Protein AF-A0A2N2KZY8-F1 (afdb_monomer_lite)

pLDDT: mean 90.14, std 13.45, range [34.06, 98.0]

Secondary structure (DSSP, 8-state):
-HHHHHHTT-PPPPPPTT-GGGGHHHHHHHHHHHHHTGGG---SSHHHHHHHHHHHHHHHHHT--BGGGTTB-HHHHHHHHHHHHT-S-----

Foldseek 3Di:
DVVVCVVVVHDDDDDDPPCCVVCVVVVVVVVCCCVPQVVVDDDPDPVSNVVSSVVVVCCQQQPAFDVVQVGDHNVRSVVVVVCVVPDPDDPDD

Sequence (93 aa):
MLKWADEAGVQLGFIAKGKPTQNGFIESFNGKMRKECLDRHIFRNLVEARELIMNWVSHYNEERPHRSLNYMAPYEFINAYNVKANSPLQTGL

Structure (mmCIF, N/CA/C/O backbone):
data_AF-A0A2N2KZY8-F1
#
_entry.id   AF-A0A2N2KZY8-F1
#
loop_
_atom_site.group_PDB
_atom_site.id
_atom_site.type_symbol
_atom_site.label_atom_id
_atom_site.label_alt_id
_atom_site.label_comp_id
_atom_site.label_asym_id
_atom_site.label_entity_id
_atom_site.label_seq_id
_atom_site.pdbx_PDB_ins_code
_atom_site.Cartn_x
_atom_site.Cartn_y
_atom_site.Cartn_z
_atom_site.occupancy
_atom_site.B_iso_or_equiv
_atom_site.auth_seq_id
_atom_site.auth_comp_id
_atom_site.auth_asym_id
_atom_site.auth_atom_id
_atom_site.pdbx_PDB_model_num
ATOM 1 N N . MET A 1 1 ? -13.418 12.101 -10.786 1.00 75.81 1 MET A N 1
ATOM 2 C CA . MET A 1 1 ? -13.251 11.602 -9.403 1.00 75.81 1 MET A CA 1
ATOM 3 C C . MET A 1 1 ? -14.554 11.718 -8.628 1.00 75.81 1 MET A C 1
ATOM 5 O O . MET A 1 1 ? -15.223 10.706 -8.557 1.00 75.81 1 MET A O 1
ATOM 9 N N . LEU A 1 2 ? -14.979 12.903 -8.156 1.00 89.62 2 LEU A N 1
ATOM 10 C CA . LEU A 1 2 ? -16.238 13.037 -7.389 1.00 89.62 2 LEU A CA 1
ATOM 11 C C . LEU A 1 2 ? -17.476 12.590 -8.181 1.00 89.62 2 LEU A C 1
ATOM 13 O O . LEU A 1 2 ? -18.219 11.743 -7.712 1.00 89.62 2 LEU A O 1
ATOM 17 N N . LYS A 1 3 ? -17.628 13.087 -9.416 1.00 93.25 3 LYS A N 1
ATOM 18 C CA . LYS A 1 3 ? -18.722 12.691 -10.316 1.00 93.25 3 LYS A CA 1
ATOM 19 C C . LYS A 1 3 ? -18.757 11.180 -10.581 1.00 93.25 3 LYS A C 1
ATOM 21 O O . LYS A 1 3 ? -19.801 10.567 -10.468 1.00 93.25 3 LYS A O 1
ATOM 26 N N . TRP A 1 4 ? -17.601 10.585 -10.877 1.00 95.75 4 TRP A N 1
ATOM 27 C CA . TRP A 1 4 ? -17.507 9.139 -11.098 1.00 95.75 4 TRP A CA 1
ATOM 28 C C . TRP A 1 4 ? -17.876 8.337 -9.843 1.00 95.75 4 TRP A C 1
ATOM 30 O O . TRP A 1 4 ? -18.551 7.325 -9.954 1.00 95.75 4 TRP A O 1
ATOM 40 N N . ALA A 1 5 ? -17.442 8.779 -8.657 1.00 94.00 5 ALA A N 1
ATOM 41 C CA . ALA A 1 5 ? -17.756 8.092 -7.406 1.00 94.00 5 ALA A CA 1
ATOM 42 C C . ALA A 1 5 ? -19.261 8.132 -7.109 1.00 94.00 5 ALA A C 1
ATOM 44 O O . ALA A 1 5 ? -19.823 7.115 -6.720 1.00 94.00 5 ALA A O 1
ATOM 45 N N . ASP A 1 6 ? -19.901 9.275 -7.359 1.00 93.50 6 ASP A N 1
ATOM 46 C CA . ASP A 1 6 ? -21.353 9.442 -7.255 1.00 93.50 6 ASP A CA 1
ATOM 47 C C . ASP A 1 6 ? -22.099 8.524 -8.239 1.00 93.50 6 ASP A C 1
ATOM 49 O O . ASP A 1 6 ? -22.928 7.714 -7.832 1.00 93.50 6 ASP A O 1
ATOM 53 N N . GLU A 1 7 ? -21.710 8.544 -9.518 1.00 96.88 7 GLU A N 1
ATOM 54 C CA . GLU A 1 7 ? -22.275 7.675 -10.562 1.00 96.88 7 GLU A CA 1
ATOM 55 C C . GLU A 1 7 ? -22.068 6.177 -10.274 1.00 96.88 7 GLU A C 1
ATOM 57 O O . GLU A 1 7 ? -22.907 5.355 -10.636 1.00 96.88 7 GLU A O 1
ATOM 62 N N . ALA A 1 8 ? -20.967 5.811 -9.614 1.00 95.94 8 ALA A N 1
ATOM 63 C CA . ALA A 1 8 ? -20.644 4.436 -9.239 1.00 95.94 8 ALA A CA 1
ATOM 64 C C . ALA A 1 8 ? -21.230 4.007 -7.879 1.00 95.94 8 ALA A C 1
ATOM 66 O O . ALA A 1 8 ? -21.013 2.867 -7.465 1.00 95.94 8 ALA A O 1
ATOM 67 N N . GLY A 1 9 ? -21.931 4.893 -7.159 1.00 95.56 9 GLY A N 1
ATOM 68 C CA . GLY A 1 9 ? -22.456 4.612 -5.817 1.00 95.56 9 GLY A CA 1
ATOM 69 C C . GLY A 1 9 ? -21.373 4.409 -4.748 1.00 95.56 9 GLY A C 1
ATOM 70 O O . GLY A 1 9 ? -21.617 3.774 -3.723 1.00 95.56 9 GLY A O 1
ATOM 71 N N . VAL A 1 10 ? -20.161 4.920 -4.977 1.00 95.44 10 VAL A N 1
ATOM 72 C CA . VAL A 1 10 ? -19.024 4.807 -4.058 1.00 95.44 10 VAL A CA 1
ATOM 73 C C . VAL A 1 10 ? -19.064 5.950 -3.048 1.00 95.44 10 VAL A C 1
ATOM 75 O O . VAL A 1 10 ? -18.854 7.116 -3.388 1.00 95.44 10 VAL A O 1
ATOM 78 N N . GLN A 1 11 ? -19.260 5.615 -1.774 1.00 94.19 11 GLN A N 1
ATOM 79 C CA . GLN A 1 11 ? -19.192 6.595 -0.694 1.00 94.19 11 GLN A CA 1
ATOM 80 C C . GLN A 1 11 ? -17.748 7.062 -0.460 1.00 94.19 11 GLN A C 1
ATOM 82 O O . GLN A 1 11 ? -16.842 6.263 -0.222 1.00 94.19 11 GLN A O 1
ATOM 87 N N . LEU A 1 12 ? -17.534 8.379 -0.474 1.00 90.69 12 LEU A N 1
ATOM 88 C CA . LEU A 1 12 ? -16.227 8.981 -0.218 1.00 90.69 12 LEU A CA 1
ATOM 89 C C . LEU A 1 12 ? -16.030 9.261 1.277 1.00 90.69 12 LEU A C 1
ATOM 91 O O . LEU A 1 12 ? -16.760 10.051 1.873 1.00 90.69 12 LEU A O 1
ATOM 95 N N . GLY A 1 13 ? -15.009 8.642 1.872 1.00 89.00 13 GLY A N 1
ATOM 96 C CA . GLY A 1 13 ? -14.549 8.932 3.230 1.00 89.00 13 GLY A CA 1
ATOM 97 C C . GLY A 1 13 ? -13.331 9.853 3.214 1.00 89.00 13 GLY A C 1
ATOM 98 O O . GLY A 1 13 ? -12.285 9.485 2.685 1.00 89.00 13 GLY A O 1
ATOM 99 N N . PHE A 1 14 ? -13.450 11.041 3.807 1.00 90.19 14 PHE A N 1
ATOM 100 C CA . PHE A 1 14 ? -12.325 11.962 3.986 1.00 90.19 14 PHE A CA 1
ATOM 101 C C . PHE A 1 14 ? -11.753 11.850 5.398 1.00 90.19 14 PHE A C 1
ATOM 103 O O . PHE A 1 14 ? -12.488 11.631 6.362 1.00 90.19 14 PHE A O 1
ATOM 110 N N . ILE A 1 15 ? -10.441 12.055 5.530 1.00 92.56 15 ILE A N 1
ATOM 111 C CA . ILE A 1 15 ? -9.820 12.198 6.847 1.00 92.56 15 ILE A CA 1
ATOM 112 C C . ILE A 1 15 ? -10.311 13.482 7.524 1.00 92.56 15 ILE A C 1
ATOM 114 O O . ILE A 1 15 ? -10.539 14.511 6.884 1.00 92.56 15 ILE A O 1
ATOM 118 N N . ALA A 1 16 ? -10.447 13.433 8.842 1.00 94.50 16 ALA A N 1
ATOM 119 C CA . ALA A 1 16 ? -10.789 14.589 9.644 1.00 94.50 16 ALA A CA 1
ATOM 120 C C . ALA A 1 16 ? -9.638 15.605 9.646 1.00 94.50 16 ALA A C 1
ATOM 122 O O . ALA A 1 16 ? -8.449 15.264 9.677 1.00 94.50 16 ALA A O 1
ATOM 123 N N . LYS A 1 17 ? -9.997 16.892 9.657 1.00 93.50 17 LYS A N 1
ATOM 124 C CA . LYS A 1 17 ? -9.028 17.989 9.717 1.00 93.50 17 LYS A CA 1
ATOM 125 C C . LYS A 1 17 ? -8.139 17.835 10.957 1.00 93.50 17 LYS A C 1
ATOM 127 O O . LYS A 1 17 ? -8.635 17.693 12.071 1.00 93.50 17 LYS A O 1
ATOM 132 N N . GLY A 1 18 ? -6.821 17.863 10.759 1.00 93.12 18 GLY A N 1
ATOM 133 C CA . GLY A 1 18 ? -5.847 17.715 11.845 1.00 93.12 18 GLY A CA 1
ATOM 134 C C . GLY A 1 18 ? -5.700 16.290 12.395 1.00 93.12 18 GLY A C 1
ATOM 135 O O . GLY A 1 18 ? -5.133 16.121 13.472 1.00 93.12 18 GLY A O 1
ATOM 136 N N . LYS A 1 19 ? -6.186 15.258 11.688 1.00 91.69 19 LYS A N 1
ATOM 137 C CA . LYS A 1 19 ? -6.038 13.843 12.076 1.00 91.69 19 LYS A CA 1
ATOM 138 C C . LYS A 1 19 ? -5.201 13.051 11.056 1.00 91.69 19 LYS A C 1
ATOM 140 O O . LYS A 1 19 ? -5.719 12.126 10.433 1.00 91.69 19 LYS A O 1
ATOM 145 N N . PRO A 1 20 ? -3.895 13.358 10.903 1.00 88.81 20 PRO A N 1
ATOM 146 C CA . PRO A 1 20 ? -3.028 12.661 9.945 1.00 88.81 20 PRO A CA 1
ATOM 147 C C . PRO A 1 20 ? -2.917 11.156 10.227 1.00 88.81 20 PRO A C 1
ATOM 149 O O . PRO A 1 20 ? -2.759 10.357 9.312 1.00 88.81 20 PRO A O 1
ATOM 152 N N . THR A 1 21 ? -3.091 10.738 11.484 1.00 91.25 21 THR A N 1
ATOM 153 C CA . THR A 1 21 ? -3.040 9.325 11.883 1.00 91.25 21 THR A CA 1
ATOM 154 C C . THR A 1 21 ? -4.113 8.457 11.222 1.00 91.25 21 THR A C 1
ATOM 156 O O . THR A 1 21 ? -3.903 7.254 11.093 1.00 91.25 21 THR A O 1
ATOM 159 N N . GLN A 1 22 ? -5.222 9.036 10.740 1.00 92.81 22 GLN A N 1
ATOM 160 C CA . GLN A 1 22 ? -6.244 8.299 9.984 1.00 92.81 22 GLN A CA 1
ATOM 161 C C . GLN A 1 22 ? -5.735 7.799 8.624 1.00 92.81 22 GLN A C 1
ATOM 163 O O . GLN A 1 22 ? -6.284 6.845 8.083 1.00 92.81 22 GLN A O 1
ATOM 168 N N . ASN A 1 23 ? -4.664 8.397 8.098 1.00 92.81 23 ASN A N 1
ATOM 169 C CA . ASN A 1 23 ? -4.050 8.019 6.828 1.00 92.81 23 ASN A CA 1
ATOM 170 C C . ASN A 1 23 ? -2.828 7.091 6.995 1.00 92.81 23 ASN A C 1
ATOM 172 O O . ASN A 1 23 ? -2.230 6.655 6.012 1.00 92.81 23 ASN A O 1
ATOM 176 N N . GLY A 1 24 ? -2.445 6.756 8.233 1.00 91.69 24 GLY A N 1
ATOM 177 C CA . GLY A 1 24 ? -1.169 6.086 8.510 1.00 91.69 24 GLY A CA 1
ATOM 178 C C . GLY A 1 24 ? -1.015 4.713 7.842 1.00 91.69 24 GLY A C 1
ATOM 179 O O . GLY A 1 24 ? 0.092 4.326 7.462 1.00 91.69 24 GLY A O 1
ATOM 180 N N . PHE A 1 25 ? -2.115 3.982 7.643 1.00 88.75 25 PHE A N 1
ATOM 181 C CA . PHE A 1 25 ? -2.083 2.677 6.976 1.00 88.75 25 PHE A CA 1
ATOM 182 C C . PHE A 1 25 ? -1.678 2.792 5.504 1.00 88.75 25 PHE A C 1
ATOM 184 O O . PHE A 1 25 ? -0.735 2.122 5.075 1.00 88.75 25 PHE A O 1
ATOM 191 N N . ILE A 1 26 ? -2.343 3.668 4.744 1.00 92.31 26 ILE A N 1
ATOM 192 C CA . ILE A 1 26 ? -2.050 3.842 3.317 1.00 92.31 26 ILE A CA 1
ATOM 193 C C . ILE A 1 26 ? -0.691 4.513 3.103 1.00 92.31 26 ILE A C 1
ATOM 195 O O . ILE A 1 26 ? 0.028 4.163 2.170 1.00 92.31 26 ILE A O 1
ATOM 199 N N . GLU A 1 27 ? -0.270 5.398 4.009 1.00 95.19 27 GLU A N 1
ATOM 200 C CA . GLU A 1 27 ? 1.082 5.966 3.998 1.00 95.19 27 GLU A CA 1
ATOM 201 C C . GLU A 1 27 ? 2.148 4.886 4.195 1.00 95.19 27 GLU A C 1
ATOM 203 O O . GLU A 1 27 ? 3.132 4.839 3.453 1.00 95.19 27 GLU A O 1
ATOM 208 N N . SER A 1 28 ? 1.939 3.968 5.144 1.00 93.19 28 SER A N 1
ATOM 209 C CA . SER A 1 28 ? 2.852 2.846 5.369 1.00 93.19 28 SER A CA 1
ATOM 210 C C . SER A 1 28 ? 2.906 1.893 4.173 1.00 93.19 28 SER A C 1
ATOM 212 O O . SER A 1 28 ? 3.980 1.383 3.850 1.00 93.19 28 SER A O 1
ATOM 214 N N . PHE A 1 29 ? 1.771 1.642 3.515 1.00 94.25 29 PHE A N 1
ATOM 215 C CA . PHE A 1 29 ? 1.706 0.844 2.291 1.00 94.25 29 PHE A CA 1
ATOM 216 C C . PHE A 1 29 ? 2.479 1.515 1.148 1.00 94.25 29 PHE A C 1
ATOM 218 O O . PHE A 1 29 ? 3.440 0.937 0.636 1.00 94.25 29 PHE A O 1
ATOM 225 N N . ASN A 1 30 ? 2.134 2.763 0.816 1.00 96.06 30 ASN A N 1
ATOM 226 C CA . ASN A 1 30 ? 2.755 3.517 -0.274 1.00 96.06 30 ASN A CA 1
ATOM 227 C C . ASN A 1 30 ? 4.262 3.703 -0.0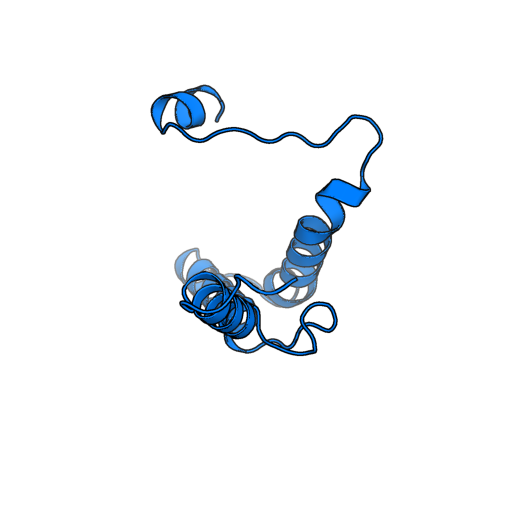55 1.00 96.06 30 ASN A C 1
ATOM 229 O O . ASN A 1 30 ? 5.049 3.607 -0.997 1.00 96.06 30 ASN A O 1
ATOM 233 N N . GLY A 1 31 ? 4.684 3.930 1.193 1.00 97.19 31 GLY A N 1
ATOM 234 C CA . GLY A 1 31 ? 6.095 4.041 1.551 1.00 97.19 31 GLY A CA 1
ATOM 235 C C . GLY A 1 31 ? 6.877 2.750 1.294 1.00 97.19 31 GLY A C 1
ATOM 236 O O . GLY A 1 31 ? 7.997 2.814 0.785 1.00 97.19 31 GLY A O 1
ATOM 237 N N . LYS A 1 32 ? 6.293 1.583 1.599 1.00 96.06 32 LYS A N 1
ATOM 238 C CA . LYS A 1 32 ? 6.902 0.277 1.294 1.00 96.06 32 LYS A CA 1
ATOM 239 C C . LYS A 1 32 ? 6.930 0.017 -0.207 1.00 96.06 32 LYS A C 1
ATOM 241 O O . LYS A 1 32 ? 7.990 -0.306 -0.724 1.00 96.06 32 LYS A O 1
ATOM 246 N N . MET A 1 33 ? 5.818 0.233 -0.912 1.00 96.88 33 MET A N 1
ATOM 247 C CA . MET A 1 33 ? 5.744 0.054 -2.368 1.00 96.88 33 MET A CA 1
ATOM 248 C C . MET A 1 33 ? 6.808 0.882 -3.088 1.00 96.88 33 MET A C 1
ATOM 250 O O . MET A 1 33 ? 7.511 0.378 -3.960 1.00 96.88 33 MET A O 1
ATOM 254 N N . ARG A 1 34 ? 6.979 2.145 -2.686 1.00 97.38 34 ARG A N 1
ATOM 255 C CA . ARG A 1 34 ? 8.021 3.009 -3.236 1.00 97.38 34 ARG A CA 1
ATOM 256 C C . ARG A 1 34 ? 9.412 2.414 -3.021 1.00 97.38 34 ARG A C 1
ATOM 258 O O . ARG A 1 34 ? 10.084 2.105 -3.994 1.00 97.38 34 ARG A O 1
ATOM 265 N N . LYS A 1 35 ? 9.798 2.182 -1.765 1.00 97.69 35 LYS A N 1
ATOM 266 C CA . LYS A 1 35 ? 11.157 1.738 -1.412 1.00 97.69 35 LYS A CA 1
ATOM 267 C C . LYS A 1 35 ? 11.496 0.340 -1.924 1.00 97.69 35 LYS A C 1
ATOM 269 O O . LYS A 1 35 ? 12.648 0.049 -2.222 1.00 97.69 35 LYS A O 1
ATOM 274 N N . GLU A 1 36 ? 10.512 -0.548 -1.955 1.00 95.81 36 GLU A N 1
ATOM 275 C CA . GLU A 1 36 ? 10.728 -1.973 -2.190 1.00 95.81 36 GLU A CA 1
ATOM 276 C C . GLU A 1 36 ? 10.341 -2.415 -3.607 1.00 95.81 36 GLU A C 1
ATOM 278 O O . GLU A 1 36 ? 10.832 -3.444 -4.068 1.00 95.81 36 GLU A O 1
ATOM 283 N N . CYS A 1 37 ? 9.495 -1.671 -4.316 1.00 95.50 37 CYS A N 1
ATOM 284 C CA . CYS A 1 37 ? 9.146 -1.966 -5.703 1.00 95.50 37 CYS A CA 1
ATOM 285 C C . CYS A 1 37 ? 9.704 -0.891 -6.630 1.00 95.50 37 CYS A C 1
ATOM 287 O O . CYS A 1 37 ? 10.563 -1.181 -7.453 1.00 95.50 37 CYS A O 1
ATOM 289 N N . LEU A 1 38 ? 9.244 0.350 -6.496 1.00 96.19 38 LEU A N 1
ATOM 290 C CA . LEU A 1 38 ? 9.489 1.374 -7.514 1.00 96.19 38 LEU A CA 1
ATOM 291 C C . LEU A 1 38 ? 10.951 1.834 -7.551 1.00 96.19 38 LEU A C 1
ATOM 293 O O . LEU A 1 38 ? 11.531 1.918 -8.625 1.00 96.19 38 LEU A O 1
ATOM 297 N N . ASP A 1 39 ? 11.568 2.056 -6.393 1.00 97.00 39 ASP A N 1
ATOM 298 C CA . ASP A 1 39 ? 12.949 2.543 -6.296 1.00 97.00 39 ASP A CA 1
ATOM 299 C C . ASP A 1 39 ? 13.983 1.453 -6.650 1.00 97.00 39 ASP A C 1
ATOM 301 O O . ASP A 1 39 ? 15.155 1.754 -6.865 1.00 97.00 39 ASP A O 1
ATOM 305 N N . ARG A 1 40 ? 13.566 0.177 -6.714 1.00 95.44 40 ARG A N 1
ATOM 306 C CA . ARG A 1 40 ? 14.444 -0.966 -7.030 1.00 95.44 40 ARG A CA 1
ATOM 307 C C . ARG A 1 40 ? 14.458 -1.355 -8.506 1.00 95.44 40 ARG A C 1
ATOM 309 O O . ARG A 1 40 ? 15.259 -2.207 -8.881 1.00 95.44 40 ARG A O 1
ATOM 316 N N . HIS A 1 41 ? 13.603 -0.759 -9.335 1.00 93.44 41 HIS A N 1
ATOM 317 C CA . HIS A 1 41 ? 13.452 -1.158 -10.732 1.00 93.44 41 HIS A CA 1
ATOM 318 C C . HIS A 1 41 ? 13.508 0.048 -11.668 1.00 93.44 41 HIS A C 1
ATOM 320 O O . HIS A 1 41 ? 12.918 1.093 -11.412 1.00 93.44 41 HIS A O 1
ATOM 326 N N . ILE A 1 42 ? 14.188 -0.130 -12.800 1.00 94.19 42 ILE A N 1
ATOM 327 C CA . ILE A 1 42 ? 14.050 0.746 -13.963 1.00 94.19 42 ILE A CA 1
ATOM 328 C C . ILE A 1 42 ? 13.143 0.012 -14.944 1.00 94.19 42 ILE A C 1
ATOM 330 O O . ILE A 1 42 ? 13.511 -1.048 -15.446 1.00 94.19 42 ILE A O 1
ATOM 334 N N . PHE A 1 43 ? 11.966 0.570 -15.209 1.00 94.88 43 PHE A N 1
ATOM 335 C CA . PHE A 1 43 ? 11.007 -0.028 -16.134 1.00 94.88 43 PHE A CA 1
ATOM 336 C C . PHE A 1 43 ? 11.358 0.335 -17.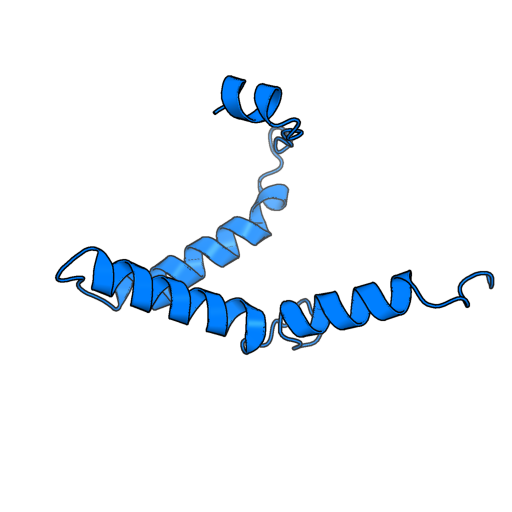574 1.00 94.88 43 PHE A C 1
ATOM 338 O O . PHE A 1 43 ? 11.502 1.511 -17.912 1.00 94.88 43 PHE A O 1
ATOM 345 N N . ARG A 1 44 ? 11.452 -0.668 -18.443 1.00 94.94 44 ARG A N 1
ATOM 346 C CA . ARG A 1 44 ? 11.713 -0.493 -19.877 1.00 94.94 44 ARG A CA 1
ATOM 347 C C . ARG A 1 44 ? 10.438 -0.143 -20.633 1.00 94.94 44 ARG A C 1
ATOM 349 O O . ARG A 1 44 ? 10.492 0.540 -21.650 1.00 94.94 44 ARG A O 1
ATOM 356 N N . ASN A 1 45 ? 9.295 -0.638 -20.159 1.00 97.12 45 ASN A N 1
ATOM 357 C CA . ASN A 1 45 ? 7.981 -0.388 -20.743 1.00 97.12 45 ASN A CA 1
ATOM 358 C C . ASN A 1 45 ? 6.849 -0.592 -19.717 1.00 97.12 45 ASN A C 1
ATOM 360 O O . ASN A 1 45 ? 7.061 -1.041 -18.591 1.00 97.12 45 ASN A O 1
ATOM 364 N N . LEU A 1 46 ? 5.622 -0.256 -20.126 1.00 97.62 46 LEU A N 1
ATOM 365 C CA . LEU A 1 46 ? 4.435 -0.349 -19.270 1.00 97.62 46 LEU A CA 1
ATOM 366 C C . LEU A 1 46 ? 4.020 -1.785 -18.926 1.00 97.62 46 LEU A C 1
ATOM 368 O O . LEU A 1 46 ? 3.376 -1.983 -17.899 1.00 97.62 46 LEU A O 1
ATOM 372 N N . VAL A 1 47 ? 4.336 -2.768 -19.773 1.00 98.00 47 VAL A N 1
ATOM 373 C CA . VAL A 1 47 ? 3.987 -4.175 -19.522 1.00 98.00 47 VAL A CA 1
ATOM 374 C C . VAL A 1 47 ? 4.829 -4.701 -18.365 1.00 98.00 47 VAL A C 1
ATOM 376 O O . VAL A 1 47 ? 4.272 -5.143 -17.365 1.00 98.00 47 VAL A O 1
ATOM 379 N N . GLU A 1 48 ? 6.146 -4.510 -18.438 1.00 97.19 48 GLU A N 1
ATOM 380 C CA . GLU A 1 48 ? 7.080 -4.872 -17.367 1.00 97.19 48 GLU A CA 1
ATOM 381 C C . GLU A 1 48 ? 6.740 -4.152 -16.052 1.00 97.19 48 GLU A C 1
ATOM 383 O O . GLU A 1 48 ? 6.725 -4.765 -14.986 1.00 97.19 48 GLU A O 1
ATOM 388 N N . ALA A 1 49 ? 6.395 -2.859 -16.114 1.00 97.00 49 ALA A N 1
ATOM 389 C CA . ALA A 1 49 ? 5.972 -2.117 -14.927 1.00 97.00 49 ALA A CA 1
ATOM 390 C C . ALA A 1 49 ? 4.729 -2.733 -14.269 1.00 97.00 49 ALA A C 1
ATOM 392 O O . ALA A 1 49 ? 4.691 -2.886 -13.049 1.00 97.00 49 ALA A O 1
ATOM 393 N N . ARG A 1 50 ? 3.719 -3.107 -15.066 1.00 97.75 50 ARG A N 1
ATOM 394 C CA . ARG A 1 50 ? 2.498 -3.750 -14.559 1.00 97.75 50 ARG A CA 1
ATOM 395 C C . ARG A 1 50 ? 2.802 -5.092 -13.914 1.00 97.75 50 ARG A C 1
ATOM 397 O O . ARG A 1 50 ? 2.311 -5.333 -12.818 1.00 97.75 50 ARG A O 1
ATOM 404 N N . GLU A 1 51 ? 3.607 -5.930 -14.555 1.00 97.50 51 GLU A N 1
ATOM 405 C CA . GLU A 1 51 ? 3.977 -7.246 -14.025 1.00 97.50 51 GLU A CA 1
ATOM 406 C C . GLU A 1 51 ? 4.707 -7.128 -12.685 1.00 97.50 51 GLU A C 1
ATOM 408 O O . GLU A 1 51 ? 4.288 -7.732 -11.700 1.00 97.50 51 GLU A O 1
ATOM 413 N N . LEU A 1 52 ? 5.740 -6.284 -12.602 1.00 96.75 52 LEU A N 1
ATOM 414 C CA . LEU A 1 52 ? 6.507 -6.095 -11.367 1.00 96.75 52 LEU A CA 1
ATOM 415 C C . LEU A 1 52 ? 5.655 -5.511 -10.234 1.00 96.75 52 LEU A C 1
ATOM 417 O O . LEU A 1 52 ? 5.751 -5.966 -9.094 1.00 96.75 52 LEU A O 1
ATOM 421 N N . ILE A 1 53 ? 4.794 -4.536 -10.544 1.00 97.50 53 ILE A N 1
ATOM 422 C CA . ILE A 1 53 ? 3.874 -3.955 -9.560 1.00 97.50 53 ILE A CA 1
ATOM 423 C C . ILE A 1 53 ? 2.865 -5.001 -9.077 1.00 97.50 53 ILE A C 1
ATOM 425 O O . ILE A 1 53 ? 2.655 -5.115 -7.871 1.00 97.50 53 ILE A O 1
ATOM 429 N N . MET A 1 54 ? 2.254 -5.772 -9.983 1.00 97.62 54 MET A N 1
ATOM 430 C CA . MET A 1 54 ? 1.279 -6.802 -9.610 1.00 97.62 54 MET A CA 1
ATOM 431 C C . MET A 1 54 ? 1.922 -7.904 -8.771 1.00 97.62 54 MET A C 1
ATOM 433 O O . MET A 1 54 ? 1.357 -8.272 -7.747 1.00 97.62 54 MET A O 1
ATOM 437 N N . ASN A 1 55 ? 3.128 -8.350 -9.126 1.00 97.56 55 ASN A N 1
ATOM 438 C CA . ASN A 1 55 ? 3.872 -9.329 -8.335 1.00 97.56 55 ASN A CA 1
ATOM 439 C C . ASN A 1 55 ? 4.166 -8.804 -6.924 1.00 97.56 55 ASN A C 1
ATOM 441 O O . ASN A 1 55 ? 3.973 -9.521 -5.943 1.00 97.56 55 ASN A O 1
ATOM 445 N N . TRP A 1 56 ? 4.574 -7.537 -6.794 1.00 97.69 56 TRP A N 1
ATOM 446 C CA . TRP A 1 56 ? 4.805 -6.936 -5.479 1.00 97.69 56 TRP A CA 1
ATOM 447 C C . TRP A 1 56 ? 3.514 -6.834 -4.653 1.00 97.69 56 TRP A C 1
ATOM 449 O O . TRP A 1 56 ? 3.531 -7.107 -3.453 1.00 97.69 56 TRP A O 1
ATOM 459 N N . VAL A 1 57 ? 2.389 -6.473 -5.282 1.00 97.31 57 VAL A N 1
ATOM 460 C CA . VAL A 1 57 ? 1.074 -6.415 -4.621 1.00 97.31 57 VAL A CA 1
ATOM 461 C C . VAL A 1 57 ? 0.609 -7.806 -4.181 1.00 97.31 57 VAL A C 1
ATOM 463 O O . VAL A 1 57 ? 0.137 -7.940 -3.053 1.00 97.31 57 VAL A O 1
ATOM 466 N N . SER A 1 58 ? 0.781 -8.829 -5.024 1.00 97.94 58 SER A N 1
ATOM 467 C CA . SER A 1 58 ? 0.480 -10.232 -4.700 1.00 97.94 58 SER A CA 1
ATOM 468 C C . SER A 1 58 ? 1.269 -10.663 -3.468 1.00 97.94 58 SER A C 1
ATOM 470 O O . SER A 1 58 ? 0.681 -11.035 -2.457 1.00 97.94 58 SER A O 1
ATOM 472 N N . HIS A 1 59 ? 2.591 -10.469 -3.485 1.00 97.75 59 HIS A N 1
ATOM 473 C CA . HIS A 1 59 ? 3.456 -10.795 -2.353 1.00 97.75 59 HIS A CA 1
ATOM 474 C C . HIS A 1 59 ? 3.050 -10.044 -1.073 1.00 97.75 59 HIS A C 1
ATOM 476 O O . HIS A 1 59 ? 2.988 -10.631 0.006 1.00 97.75 59 HIS A O 1
ATOM 482 N N . TYR A 1 60 ? 2.739 -8.745 -1.167 1.00 96.50 60 TYR A N 1
ATOM 483 C CA . TYR A 1 60 ? 2.291 -7.964 -0.011 1.00 96.50 60 TYR A CA 1
ATOM 484 C C . TYR A 1 60 ? 1.001 -8.524 0.604 1.00 96.50 60 TYR A C 1
ATOM 486 O O . TYR A 1 60 ? 0.887 -8.582 1.825 1.00 96.50 60 TYR A O 1
ATOM 494 N N . ASN A 1 61 ? 0.030 -8.905 -0.227 1.00 96.06 61 ASN A N 1
ATOM 495 C CA . ASN A 1 61 ? -1.293 -9.326 0.232 1.00 96.06 61 ASN A CA 1
ATOM 496 C C . ASN A 1 61 ? -1.360 -10.798 0.650 1.00 96.06 61 ASN A C 1
ATOM 498 O O . ASN A 1 61 ? -2.143 -11.131 1.540 1.00 96.06 61 ASN A O 1
ATOM 502 N N . GLU A 1 62 ? -0.575 -11.665 0.019 1.00 97.44 62 GLU A N 1
ATOM 503 C CA . G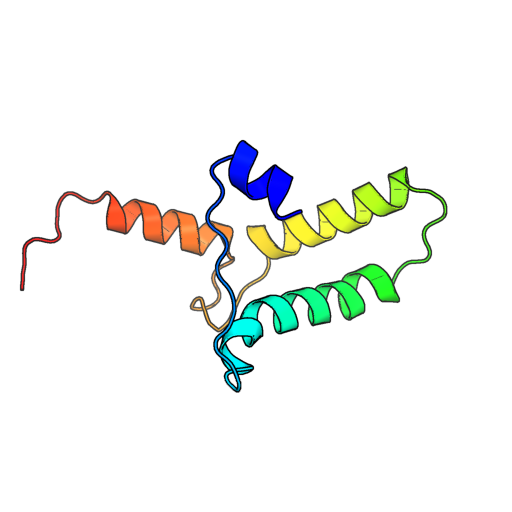LU A 1 62 ? -0.707 -13.120 0.156 1.00 97.44 62 GLU A CA 1
ATOM 504 C C . GLU A 1 62 ? 0.399 -13.741 1.009 1.00 97.44 62 GLU A C 1
ATOM 506 O O . GLU A 1 62 ? 0.154 -14.746 1.667 1.00 97.44 62 GLU A O 1
ATOM 511 N N . GLU A 1 63 ? 1.589 -13.136 1.053 1.00 96.81 63 GLU A N 1
ATOM 512 C CA . GLU A 1 63 ? 2.769 -13.762 1.666 1.00 96.81 63 GLU A CA 1
ATOM 513 C C . GLU A 1 63 ? 3.359 -12.949 2.823 1.00 96.81 63 GLU A C 1
ATOM 515 O O . GLU A 1 63 ? 3.926 -13.509 3.762 1.00 96.81 63 GLU A O 1
ATOM 520 N N . ARG A 1 64 ? 3.279 -11.614 2.772 1.00 95.50 64 ARG A N 1
ATOM 521 C CA . ARG A 1 64 ? 4.007 -10.764 3.719 1.00 95.50 64 ARG A CA 1
ATOM 522 C C . ARG A 1 64 ? 3.386 -10.821 5.121 1.00 95.50 64 ARG A C 1
ATOM 524 O O . ARG A 1 64 ? 2.253 -10.388 5.285 1.00 95.50 64 ARG A O 1
ATOM 531 N N . PRO A 1 65 ? 4.139 -11.178 6.176 1.00 95.88 65 PRO A N 1
ATOM 532 C CA . PRO A 1 65 ? 3.626 -11.125 7.541 1.00 95.88 65 PRO A CA 1
ATOM 533 C C . PRO A 1 65 ? 3.550 -9.683 8.067 1.00 95.88 65 PRO A C 1
ATOM 535 O O . PRO A 1 65 ? 4.523 -8.919 8.013 1.00 95.88 65 PRO A O 1
ATOM 538 N N . HIS A 1 66 ? 2.411 -9.310 8.657 1.00 94.31 66 HIS A N 1
ATOM 539 C CA . HIS A 1 66 ? 2.212 -7.995 9.276 1.00 94.31 66 HIS A CA 1
ATOM 540 C C . HIS A 1 66 ? 2.119 -8.097 10.796 1.00 94.31 66 HIS A C 1
ATOM 542 O O . HIS A 1 66 ? 1.203 -8.711 11.333 1.00 94.31 66 HIS A O 1
ATOM 548 N N . ARG A 1 67 ? 3.012 -7.407 11.521 1.00 92.94 67 ARG A N 1
ATOM 549 C CA . ARG A 1 67 ? 2.999 -7.388 12.999 1.00 92.94 67 ARG A CA 1
ATOM 550 C C . ARG A 1 67 ? 1.640 -6.965 13.575 1.00 92.94 67 ARG A C 1
ATOM 552 O O . ARG A 1 67 ? 1.197 -7.541 14.558 1.00 92.94 67 ARG A O 1
ATOM 559 N N . SER A 1 68 ? 0.975 -5.986 12.959 1.00 90.31 68 SER A N 1
ATOM 560 C CA . SER A 1 68 ? -0.360 -5.525 13.374 1.00 90.31 68 SER A CA 1
ATOM 561 C C . SER A 1 68 ? -1.465 -6.566 13.173 1.00 90.31 68 SER A C 1
ATOM 563 O O . SER A 1 68 ? -2.539 -6.414 13.738 1.00 90.31 68 SER A O 1
ATOM 565 N N . LEU A 1 69 ? -1.208 -7.603 12.373 1.00 93.19 69 LEU A N 1
ATOM 566 C CA . LEU A 1 69 ? -2.118 -8.707 12.073 1.00 93.19 69 LEU A CA 1
ATOM 567 C C . LEU A 1 69 ? -1.626 -10.018 12.707 1.00 93.19 69 LEU A C 1
ATOM 569 O O . LEU A 1 69 ? -1.837 -11.088 12.151 1.00 93.19 69 LEU A O 1
ATOM 573 N N . ASN A 1 70 ? -0.918 -9.955 13.841 1.00 94.81 70 ASN A N 1
ATOM 574 C CA . ASN A 1 70 ? -0.318 -11.127 14.496 1.00 94.81 70 ASN A CA 1
ATOM 575 C C . ASN A 1 70 ? 0.581 -11.957 13.563 1.00 94.81 70 ASN A C 1
ATOM 577 O O . ASN A 1 70 ? 0.605 -13.180 13.645 1.00 94.81 70 ASN A O 1
ATOM 581 N N . TYR A 1 71 ? 1.324 -11.278 12.684 1.00 95.88 71 TYR A N 1
ATOM 582 C CA . TYR A 1 71 ? 2.200 -11.884 11.677 1.00 95.88 71 TYR A CA 1
ATOM 583 C C . TYR A 1 71 ? 1.484 -12.703 10.593 1.00 95.88 71 TYR A C 1
ATOM 585 O O . TYR A 1 71 ? 2.154 -13.411 9.853 1.00 95.88 71 TYR A O 1
ATOM 593 N N . MET A 1 72 ? 0.168 -12.546 10.435 1.00 96.56 72 MET A N 1
ATOM 594 C CA . MET A 1 72 ? -0.560 -13.050 9.267 1.00 96.56 72 MET A CA 1
ATOM 595 C C . MET A 1 72 ? -0.331 -12.151 8.049 1.00 96.56 72 MET A C 1
ATOM 597 O O . MET A 1 72 ? -0.105 -10.936 8.192 1.00 96.56 72 MET A O 1
ATOM 601 N N . ALA A 1 73 ? -0.442 -12.737 6.859 1.00 96.56 73 ALA A N 1
ATOM 602 C CA . ALA A 1 73 ? -0.619 -11.978 5.631 1.00 96.56 73 ALA A CA 1
ATOM 603 C C . ALA A 1 73 ? -2.022 -11.340 5.577 1.00 96.56 73 ALA A C 1
ATOM 605 O O . ALA A 1 73 ? -2.963 -11.842 6.205 1.00 96.56 73 ALA A O 1
ATOM 606 N N . PRO A 1 74 ? -2.208 -10.227 4.844 1.00 95.50 74 PRO A N 1
ATOM 607 C CA . PRO A 1 74 ? -3.505 -9.558 4.750 1.00 95.50 74 PRO A CA 1
ATOM 608 C C . PRO A 1 74 ? -4.643 -10.483 4.301 1.00 95.50 74 PRO A C 1
ATOM 610 O O . PRO A 1 74 ? -5.736 -10.431 4.870 1.00 95.50 74 PRO A O 1
ATOM 613 N N . TYR A 1 75 ? -4.388 -11.358 3.326 1.00 96.12 75 TYR A N 1
ATOM 614 C CA . TYR A 1 75 ? -5.390 -12.296 2.826 1.00 96.12 75 TYR A CA 1
ATOM 615 C C . TYR A 1 75 ? -5.756 -13.363 3.866 1.00 96.12 75 TYR A C 1
ATOM 617 O O . TYR A 1 75 ? -6.936 -13.642 4.079 1.00 96.12 75 TYR A O 1
ATOM 625 N N . GLU A 1 76 ? -4.770 -13.900 4.589 1.00 95.81 76 GLU A N 1
ATOM 626 C CA . GLU A 1 76 ? -5.009 -14.831 5.700 1.00 95.81 76 GLU A CA 1
ATOM 627 C C . GLU A 1 76 ? -5.868 -14.189 6.794 1.00 95.81 76 GLU A C 1
ATOM 629 O O . GLU A 1 76 ? -6.834 -14.790 7.270 1.00 95.81 76 GLU A O 1
ATOM 634 N N . PHE A 1 77 ? -5.557 -12.941 7.155 1.00 95.12 77 PHE A N 1
ATOM 635 C CA . PHE A 1 77 ? -6.309 -12.191 8.153 1.00 95.12 77 PHE A CA 1
ATOM 636 C C . PHE A 1 77 ? -7.772 -11.986 7.736 1.00 95.12 77 PHE A C 1
ATOM 638 O O . PHE A 1 77 ? -8.674 -12.229 8.539 1.00 95.12 77 PHE A O 1
ATOM 645 N N . ILE A 1 78 ? -8.023 -11.572 6.488 1.00 94.06 78 ILE A N 1
ATOM 646 C CA . ILE A 1 78 ? -9.385 -11.369 5.969 1.00 94.06 78 ILE A CA 1
ATOM 647 C C . ILE A 1 78 ? -10.157 -12.689 5.934 1.00 94.06 78 ILE A C 1
ATOM 649 O O . ILE A 1 78 ? -11.314 -12.728 6.353 1.00 94.06 78 ILE A O 1
ATOM 653 N N . ASN A 1 79 ? -9.528 -13.784 5.505 1.00 93.50 79 ASN A N 1
ATOM 654 C CA . ASN A 1 79 ? -10.172 -15.097 5.495 1.00 93.50 79 ASN A CA 1
ATOM 655 C C . ASN A 1 79 ? -10.556 -15.538 6.913 1.00 93.50 79 ASN A C 1
ATOM 657 O O . ASN A 1 79 ? -11.699 -15.930 7.150 1.00 93.50 79 ASN A O 1
ATOM 661 N N . ALA A 1 80 ? -9.646 -15.399 7.880 1.00 91.44 80 ALA A N 1
ATOM 662 C CA . ALA A 1 80 ? -9.927 -15.710 9.279 1.00 91.44 80 ALA A CA 1
ATOM 663 C C . ALA A 1 80 ? -11.020 -14.805 9.877 1.00 91.44 80 ALA A C 1
ATOM 665 O O . ALA A 1 80 ? -11.857 -15.273 10.652 1.00 91.44 80 ALA A O 1
ATOM 666 N N . TYR A 1 81 ? -11.034 -13.517 9.521 1.00 90.69 81 TYR A N 1
ATOM 667 C CA . TYR A 1 81 ? -12.068 -12.572 9.942 1.00 90.69 81 TYR A CA 1
ATOM 668 C C . TYR A 1 81 ? -13.444 -12.950 9.381 1.00 90.69 81 TYR A C 1
ATOM 670 O O . TYR A 1 81 ? -14.407 -13.022 10.140 1.00 90.69 81 TYR A O 1
ATOM 678 N N . ASN A 1 82 ? -13.533 -13.267 8.088 1.00 88.50 82 ASN A N 1
ATOM 679 C CA . ASN A 1 82 ? -14.784 -13.653 7.432 1.00 88.50 82 ASN A CA 1
ATOM 680 C C . ASN A 1 82 ? -15.350 -14.965 7.985 1.00 88.50 82 ASN A C 1
ATOM 682 O O . ASN A 1 82 ? -16.560 -15.082 8.161 1.00 88.50 82 ASN A O 1
ATOM 686 N N . VAL A 1 83 ? -14.495 -15.940 8.308 1.00 81.12 83 VAL A N 1
ATOM 687 C CA . VAL A 1 83 ? -14.925 -17.177 8.982 1.00 81.12 83 VAL A CA 1
ATOM 688 C C . VAL A 1 83 ? -15.519 -16.869 10.357 1.00 81.12 83 VAL A C 1
ATOM 690 O O . VAL A 1 83 ? -16.555 -17.424 10.710 1.00 81.12 83 VAL A O 1
ATOM 693 N N . LYS A 1 84 ? -14.910 -15.957 11.126 1.00 79.81 84 LYS A N 1
ATOM 694 C CA . LYS A 1 84 ? -15.451 -15.533 12.428 1.00 79.81 84 LYS A CA 1
ATOM 695 C C . LYS A 1 84 ? -16.769 -14.772 12.288 1.00 79.81 84 LYS A C 1
ATOM 697 O O . LYS A 1 84 ? -17.697 -15.065 13.030 1.00 79.81 84 LYS A O 1
ATOM 702 N N . ALA A 1 85 ? -16.854 -13.835 11.345 1.00 76.50 85 ALA A N 1
ATOM 703 C CA . ALA A 1 85 ? -18.048 -13.027 11.108 1.00 76.50 85 ALA A CA 1
ATOM 704 C C . ALA A 1 85 ? -19.248 -13.868 10.636 1.00 76.50 85 ALA A C 1
ATOM 706 O O . ALA A 1 85 ? -20.384 -13.551 10.973 1.00 76.50 85 ALA A O 1
ATOM 707 N N . ASN A 1 86 ? -18.992 -14.956 9.901 1.00 68.50 86 ASN A N 1
ATOM 708 C CA . ASN A 1 86 ? -20.016 -15.874 9.395 1.00 68.50 86 ASN A CA 1
ATOM 709 C C . ASN A 1 86 ? -20.216 -17.126 10.273 1.00 68.50 86 ASN A C 1
ATOM 711 O O . ASN A 1 86 ? -20.935 -18.043 9.874 1.00 68.50 86 ASN A O 1
ATOM 715 N N . SER A 1 87 ? -19.587 -17.202 11.451 1.00 51.38 87 SER A N 1
ATOM 716 C CA . SER A 1 87 ? -19.781 -18.321 12.378 1.00 51.38 87 SER A CA 1
ATOM 717 C C . SER A 1 87 ? -21.091 -18.143 13.164 1.00 51.38 87 SER A C 1
ATOM 719 O O . SER A 1 87 ? -21.294 -17.082 13.754 1.00 51.38 87 SER A O 1
ATOM 721 N N . PRO A 1 88 ? -21.968 -19.164 13.258 1.00 55.41 88 PRO A N 1
ATOM 722 C CA . PRO A 1 88 ? -23.267 -19.073 13.939 1.00 55.41 88 PRO A CA 1
ATOM 723 C C . PRO A 1 88 ? -23.194 -18.945 15.474 1.00 55.41 88 PRO A C 1
ATOM 725 O O . PRO A 1 88 ? -24.215 -19.041 16.150 1.00 55.41 88 PRO A O 1
ATOM 728 N N . LEU A 1 89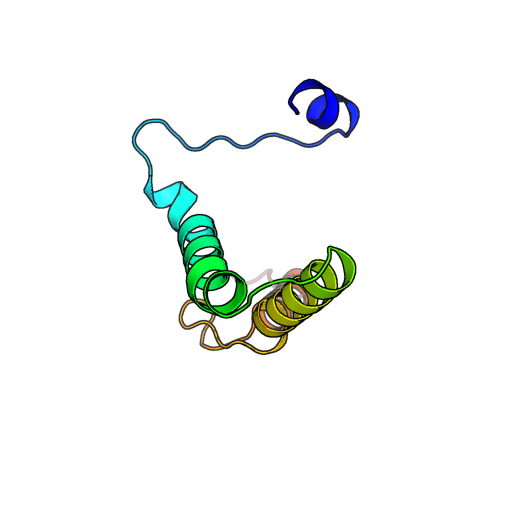 ? -22.012 -18.722 16.052 1.00 53.25 89 LEU A N 1
ATOM 729 C CA . LEU A 1 89 ? -21.816 -18.592 17.495 1.00 53.25 89 LEU A CA 1
ATOM 730 C C . LEU A 1 89 ? -21.091 -17.288 17.840 1.00 53.25 89 LEU A C 1
ATOM 732 O O . LEU A 1 89 ? -19.907 -17.305 18.162 1.00 53.25 89 LEU A O 1
ATOM 736 N N . GLN A 1 90 ? -21.830 -16.173 17.826 1.00 47.03 90 GLN A N 1
ATOM 737 C CA . GLN A 1 90 ? -21.597 -15.026 18.717 1.00 47.03 90 GLN A CA 1
ATOM 738 C C . GLN A 1 90 ? -22.933 -14.413 19.182 1.00 47.03 90 GLN A C 1
ATOM 740 O O . GLN A 1 90 ? -23.245 -13.256 18.928 1.00 47.03 90 GLN A O 1
ATOM 745 N N . THR A 1 91 ? -23.723 -15.201 19.912 1.00 42.97 91 THR A N 1
ATOM 7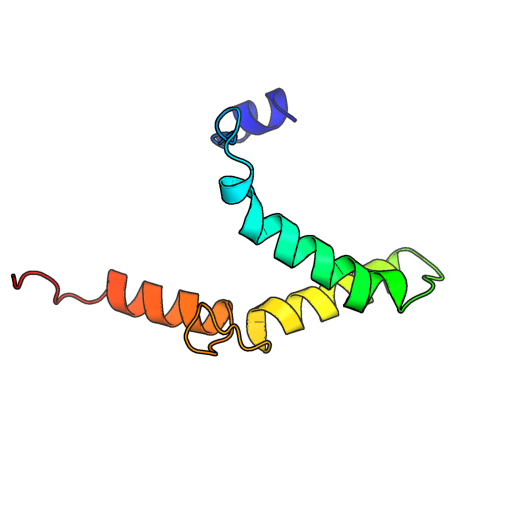46 C CA . THR A 1 91 ? -24.575 -14.686 20.996 1.00 42.97 91 THR A CA 1
ATOM 747 C C . THR A 1 91 ? -24.055 -15.306 22.285 1.00 42.97 91 THR A C 1
ATOM 749 O O . THR A 1 91 ? -24.308 -16.482 22.544 1.00 42.97 91 THR A O 1
ATOM 752 N N . GLY A 1 92 ? -23.260 -14.564 23.055 1.00 42.75 92 GLY A N 1
ATOM 753 C CA . GLY A 1 92 ? -22.672 -15.105 24.279 1.00 42.75 92 GLY A CA 1
ATOM 754 C C . GLY A 1 92 ? -21.684 -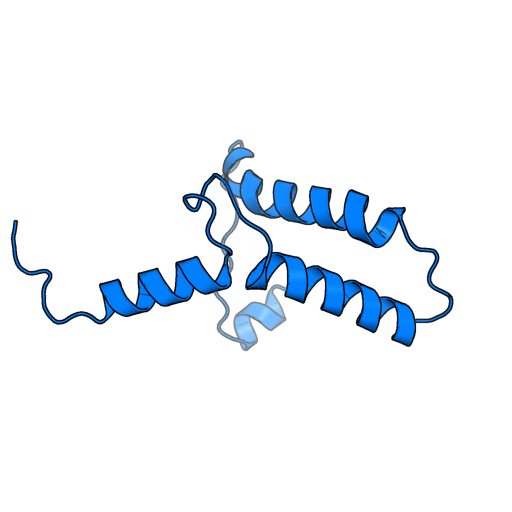14.182 24.980 1.00 42.75 92 GLY A C 1
ATOM 755 O O . GLY A 1 92 ? -20.530 -14.573 25.126 1.00 42.75 92 GLY A O 1
ATOM 756 N N . LEU A 1 93 ? -22.180 -13.001 25.377 1.00 34.06 93 LEU A N 1
ATOM 757 C CA . LEU A 1 93 ? -21.844 -12.128 26.524 1.00 34.06 93 LEU A CA 1
ATOM 758 C C . LEU A 1 93 ? -21.934 -10.650 26.139 1.00 34.06 93 LEU A C 1
ATOM 760 O O . LEU A 1 93 ? -21.201 -10.228 25.220 1.00 34.06 93 LEU A O 1
#

Radius of gyration: 17.93 Å; chains: 1; bounding box: 39×37×47 Å